Protein AF-A0A7S3TZ63-F1 (afdb_monomer_lite)

pLDDT: mean 71.82, std 14.72, range [42.94, 93.88]

Radius of gyration: 25.89 Å; chains: 1; bounding box: 34×30×101 Å

Organism: NCBI:txid141414

Secondary structure (DSSP, 8-state):
--PPP---SSSSS-----------S-HHHHHHHHHHHHHHHHHHHHIIIIIHHHHHT-SSHHHHHHHHHHHHHHHHHHHHHHHHHTTTHHHHHHHTS------HHHHTT-TTHHHHHHHHHHHHHHHHHHHHHHHHHHHT-

Structure (mmCIF, N/CA/C/O backbone):
data_AF-A0A7S3TZ63-F1
#
_entry.id   AF-A0A7S3TZ63-F1
#
loop_
_atom_site.group_PDB
_atom_site.id
_atom_site.type_symbol
_atom_site.label_atom_id
_atom_site.label_alt_id
_atom_site.label_comp_id
_atom_site.label_asym_id
_atom_site.label_entity_id
_atom_site.label_seq_id
_atom_site.pdbx_PDB_ins_code
_atom_site.Cartn_x
_atom_site.Cartn_y
_atom_site.Cartn_z
_atom_site.occupancy
_atom_site.B_iso_or_equiv
_atom_site.auth_seq_id
_atom_site.auth_comp_id
_atom_site.auth_asym_id
_atom_site.auth_atom_id
_atom_site.pdbx_PDB_model_num
ATOM 1 N N . ASN A 1 1 ? 2.589 0.311 -75.181 1.00 44.84 1 ASN A N 1
ATOM 2 C CA . ASN A 1 1 ? 2.314 1.638 -74.600 1.00 44.84 1 ASN A CA 1
ATOM 3 C C . ASN A 1 1 ? 1.253 1.502 -73.541 1.00 44.84 1 ASN A C 1
ATOM 5 O O . ASN A 1 1 ? 0.077 1.649 -73.825 1.00 44.84 1 ASN A O 1
ATOM 9 N N . SER A 1 2 ? 1.694 1.105 -72.355 1.00 42.94 2 SER A N 1
ATOM 10 C CA . SER A 1 2 ? 0.916 1.103 -71.124 1.00 42.94 2 SER A CA 1
ATOM 11 C C . SER A 1 2 ? 1.170 2.440 -70.432 1.00 42.94 2 SER A C 1
ATOM 13 O O . SER A 1 2 ? 2.308 2.724 -70.061 1.00 42.94 2 SER A O 1
ATOM 15 N N . GLU A 1 3 ? 0.130 3.264 -70.350 1.00 49.78 3 GLU A N 1
ATOM 16 C CA . GLU A 1 3 ? 0.092 4.500 -69.568 1.00 49.78 3 GLU A CA 1
ATOM 17 C C . GLU A 1 3 ? 0.334 4.181 -68.089 1.00 49.78 3 GLU A C 1
ATOM 19 O O . GLU A 1 3 ? -0.315 3.310 -67.510 1.00 49.78 3 GLU A O 1
ATOM 24 N N . GLN A 1 4 ? 1.320 4.857 -67.511 1.00 53.06 4 GLN A N 1
ATOM 25 C CA . GLN A 1 4 ? 1.762 4.717 -66.131 1.00 53.06 4 GLN A CA 1
ATOM 26 C C . GLN A 1 4 ? 1.151 5.875 -65.327 1.00 53.06 4 GLN A C 1
ATOM 28 O O . GLN A 1 4 ? 1.391 7.035 -65.660 1.00 53.06 4 GLN A O 1
ATOM 33 N N . SER A 1 5 ? 0.317 5.550 -64.330 1.00 54.44 5 SER A N 1
ATOM 34 C CA . SER A 1 5 ? -0.363 6.522 -63.452 1.00 54.44 5 SER A CA 1
ATOM 35 C C . SER A 1 5 ? 0.648 7.201 -62.515 1.00 54.44 5 SER A C 1
ATOM 37 O O . SER A 1 5 ? 1.484 6.490 -61.950 1.00 54.44 5 SER A O 1
ATOM 39 N N . PRO A 1 6 ? 0.605 8.533 -62.332 1.00 55.66 6 PRO A N 1
ATOM 40 C CA . PRO A 1 6 ? 1.582 9.279 -61.546 1.00 55.66 6 PRO A CA 1
ATOM 41 C C . PRO A 1 6 ? 1.055 9.611 -60.139 1.00 55.66 6 PRO A C 1
ATOM 43 O O . PRO A 1 6 ? 0.849 10.779 -59.838 1.00 55.66 6 PRO A O 1
ATOM 46 N N . ASP A 1 7 ? 0.838 8.614 -59.271 1.00 54.06 7 ASP A N 1
ATOM 47 C CA . ASP A 1 7 ? 0.220 8.864 -57.951 1.00 54.06 7 ASP A CA 1
ATOM 48 C C . ASP A 1 7 ? 0.905 8.161 -56.756 1.00 54.06 7 ASP A C 1
ATOM 50 O O . ASP A 1 7 ? 0.305 8.061 -55.691 1.00 54.06 7 ASP A O 1
ATOM 54 N N . ASP A 1 8 ? 2.163 7.716 -56.885 1.00 54.62 8 ASP A N 1
ATOM 55 C CA . ASP A 1 8 ? 2.883 6.981 -55.818 1.00 54.62 8 ASP A CA 1
ATOM 56 C C . ASP A 1 8 ? 4.168 7.682 -55.321 1.00 54.62 8 ASP A C 1
ATOM 58 O O . ASP A 1 8 ? 5.096 7.043 -54.828 1.00 54.62 8 ASP A O 1
ATOM 62 N N . GLU A 1 9 ? 4.247 9.013 -55.401 1.00 52.88 9 GLU A N 1
ATOM 63 C CA . GLU A 1 9 ? 5.352 9.784 -54.809 1.00 52.88 9 GLU A CA 1
ATOM 64 C C . GLU A 1 9 ? 4.826 10.840 -53.835 1.00 52.88 9 GLU A C 1
ATOM 66 O O . GLU A 1 9 ? 4.603 11.994 -54.191 1.00 52.88 9 GLU A O 1
ATOM 71 N N . GLY A 1 10 ? 4.614 10.458 -52.573 1.00 48.88 10 GLY A N 1
ATOM 72 C CA . GLY A 1 10 ? 4.256 11.467 -51.572 1.00 48.88 10 GLY A CA 1
ATOM 73 C C . GLY A 1 10 ? 3.917 11.013 -50.160 1.00 48.88 10 GLY A C 1
ATOM 74 O O . GLY A 1 10 ? 3.511 11.852 -49.364 1.00 48.88 10 GLY A O 1
ATOM 75 N N . PHE A 1 11 ? 4.064 9.733 -49.806 1.00 47.78 11 PHE A N 1
ATOM 76 C CA . PHE A 1 11 ? 3.739 9.272 -48.449 1.00 47.78 11 PHE A CA 1
ATOM 77 C C . PHE A 1 11 ? 4.788 8.305 -47.893 1.00 47.78 11 PHE A C 1
ATOM 79 O O . PHE A 1 11 ? 4.487 7.233 -47.381 1.00 47.78 11 PHE A O 1
ATOM 86 N N . GLY A 1 12 ? 6.061 8.663 -48.042 1.00 49.62 12 GLY A N 1
ATOM 87 C CA . GLY A 1 12 ? 7.155 7.787 -47.639 1.00 49.62 12 GLY A CA 1
ATOM 88 C C . GLY A 1 12 ? 8.487 8.502 -47.493 1.00 49.62 12 GLY A C 1
ATOM 89 O O . GLY A 1 12 ? 9.437 8.108 -48.152 1.00 49.62 12 GLY A O 1
ATOM 90 N N . ALA A 1 13 ? 8.584 9.542 -46.661 1.00 46.31 13 ALA A N 1
ATOM 91 C CA . ALA A 1 13 ? 9.898 10.104 -46.314 1.00 46.31 13 ALA A CA 1
ATOM 92 C C . ALA A 1 13 ? 9.963 10.877 -44.985 1.00 46.31 13 ALA A C 1
ATOM 94 O O . ALA A 1 13 ? 10.922 11.605 -44.764 1.00 46.31 13 ALA A O 1
ATOM 95 N N . GLU A 1 14 ? 9.007 10.707 -44.071 1.00 48.25 14 GLU A N 1
ATOM 96 C CA . GLU A 1 14 ? 9.183 11.189 -42.695 1.00 48.25 14 GLU A CA 1
ATOM 97 C C . GLU A 1 14 ? 8.785 10.097 -41.707 1.00 48.25 14 GLU A C 1
ATOM 99 O O . GLU A 1 14 ? 7.941 10.247 -40.827 1.00 48.25 14 GLU A O 1
ATOM 104 N N . TYR A 1 15 ? 9.431 8.943 -41.872 1.00 51.66 15 TYR A N 1
ATOM 105 C CA . TYR A 1 15 ? 9.613 8.010 -40.774 1.00 51.66 15 TYR A CA 1
ATOM 106 C C . TYR A 1 15 ? 10.530 8.715 -39.777 1.00 51.66 15 TYR A C 1
ATOM 108 O O . TYR A 1 15 ? 11.748 8.532 -39.787 1.00 51.66 15 TYR A O 1
ATOM 116 N N . MET A 1 16 ? 9.936 9.571 -38.937 1.00 49.28 16 MET A N 1
ATOM 117 C CA . MET A 1 16 ? 10.509 9.889 -37.639 1.00 49.28 16 MET A CA 1
ATOM 118 C C . MET A 1 16 ? 11.029 8.569 -37.090 1.00 49.28 16 MET A C 1
ATOM 120 O O . MET A 1 16 ? 10.301 7.574 -37.073 1.00 49.28 16 MET A O 1
ATOM 124 N N . SER A 1 17 ? 12.304 8.543 -36.721 1.00 49.09 17 SER A N 1
ATOM 125 C CA . SER A 1 17 ? 12.919 7.445 -35.997 1.00 49.09 17 SER A CA 1
ATOM 126 C C . SER A 1 17 ? 12.195 7.307 -34.659 1.00 49.09 17 SER A C 1
ATOM 128 O O . SER A 1 17 ? 12.658 7.787 -33.625 1.00 49.09 17 SER A O 1
ATOM 130 N N . VAL A 1 18 ? 11.004 6.718 -34.688 1.00 50.44 18 VAL A N 1
ATOM 131 C CA . VAL A 1 18 ? 10.269 6.309 -33.510 1.00 50.44 18 VAL A CA 1
ATOM 132 C C . VAL A 1 18 ? 11.091 5.156 -32.984 1.00 50.44 18 VAL A C 1
ATOM 134 O O . VAL A 1 18 ? 11.079 4.050 -33.526 1.00 50.44 18 VAL A O 1
ATOM 137 N N . ASN A 1 19 ? 11.922 5.474 -31.994 1.00 52.88 19 ASN A N 1
ATOM 138 C CA . ASN A 1 19 ? 12.652 4.482 -31.238 1.00 52.88 19 ASN A CA 1
ATOM 139 C C . ASN A 1 19 ? 11.628 3.446 -30.795 1.00 52.88 19 ASN A C 1
ATOM 141 O O . ASN A 1 19 ? 10.726 3.757 -30.015 1.00 52.88 19 ASN A O 1
ATOM 145 N N . LYS A 1 20 ? 11.761 2.229 -31.334 1.00 46.53 20 LYS A N 1
ATOM 146 C CA . LYS A 1 20 ? 11.023 1.064 -30.865 1.00 46.53 20 LYS A CA 1
ATOM 147 C C . LYS A 1 20 ? 11.088 1.097 -29.348 1.00 46.53 20 LYS A C 1
ATOM 149 O O . LYS A 1 20 ? 12.179 1.298 -28.808 1.00 46.53 20 LYS A O 1
ATOM 154 N N . VAL A 1 21 ? 9.948 0.924 -28.682 1.00 49.28 21 VAL A N 1
ATOM 155 C CA . VAL A 1 21 ? 9.877 0.864 -27.222 1.00 49.28 21 VAL A CA 1
ATOM 156 C C . VAL A 1 21 ? 10.601 -0.412 -26.779 1.00 49.28 21 VAL A C 1
ATOM 158 O O . VAL A 1 21 ? 10.005 -1.432 -26.452 1.00 49.28 21 VAL A O 1
ATOM 161 N N . VAL A 1 22 ? 11.935 -0.397 -26.819 1.00 49.84 22 VAL A N 1
ATOM 162 C CA . VAL A 1 22 ? 12.744 -1.234 -25.951 1.00 49.84 22 VAL A CA 1
ATOM 163 C C . VAL A 1 22 ? 12.291 -0.773 -24.587 1.00 49.84 22 VAL A C 1
ATOM 165 O O . VAL A 1 22 ? 12.415 0.412 -24.294 1.00 49.84 22 VAL A O 1
ATOM 168 N N . THR A 1 23 ? 11.642 -1.656 -23.834 1.00 53.31 23 THR A N 1
ATOM 169 C CA . THR A 1 23 ? 11.188 -1.406 -22.469 1.00 53.31 23 THR A CA 1
ATOM 170 C C . THR A 1 23 ? 12.323 -0.724 -21.710 1.00 53.31 23 THR A C 1
ATOM 172 O O . THR A 1 23 ? 13.237 -1.393 -21.241 1.00 53.31 23 THR A O 1
ATOM 175 N N . GLY A 1 24 ? 12.310 0.612 -21.678 1.00 55.12 24 GLY A N 1
ATOM 176 C CA . GLY A 1 24 ? 13.414 1.416 -21.152 1.00 55.12 24 GLY A CA 1
ATOM 177 C C . GLY A 1 24 ? 13.488 1.333 -19.637 1.00 55.12 24 GLY A C 1
ATOM 178 O O . GLY A 1 24 ? 14.451 1.785 -19.038 1.00 55.12 24 GLY A O 1
ATOM 179 N N . MET A 1 25 ? 12.467 0.722 -19.038 1.00 61.81 25 MET A N 1
ATOM 180 C CA . MET A 1 25 ? 12.441 0.351 -17.645 1.00 61.81 25 MET A CA 1
ATOM 181 C C . MET A 1 25 ? 13.161 -0.984 -17.478 1.00 61.81 25 MET A C 1
ATOM 183 O O . MET A 1 25 ? 12.698 -2.037 -17.937 1.00 61.81 25 MET A O 1
ATOM 187 N N . THR A 1 26 ? 14.305 -0.921 -16.813 1.00 73.38 26 THR A N 1
ATOM 188 C CA . THR A 1 26 ? 15.113 -2.084 -16.466 1.00 73.38 26 THR A CA 1
ATOM 189 C C . THR A 1 26 ? 14.256 -3.068 -15.653 1.00 73.38 26 THR A C 1
ATOM 191 O O . THR A 1 26 ? 13.433 -2.652 -14.838 1.00 73.38 26 THR A O 1
ATOM 194 N N . VAL A 1 27 ? 14.411 -4.388 -15.831 1.00 72.62 27 VAL A N 1
ATOM 195 C CA . VAL A 1 27 ? 13.609 -5.390 -15.081 1.00 72.62 27 VAL A CA 1
ATOM 196 C C . VAL A 1 27 ? 13.698 -5.168 -13.563 1.00 72.62 27 VAL A C 1
ATOM 198 O O . VAL A 1 27 ? 12.710 -5.337 -12.853 1.00 72.62 27 VAL A O 1
ATOM 201 N N . SER A 1 28 ? 14.852 -4.706 -13.075 1.00 68.25 28 SER A N 1
ATOM 202 C CA . SER A 1 28 ? 15.064 -4.306 -11.681 1.00 68.25 28 SER A CA 1
ATOM 203 C C . SER A 1 28 ? 14.140 -3.175 -11.225 1.00 68.25 28 SER A C 1
ATOM 205 O O . SER A 1 28 ? 13.620 -3.226 -10.116 1.00 68.25 28 SER A O 1
ATOM 207 N N . GLU A 1 29 ? 13.898 -2.177 -12.072 1.00 70.19 29 GLU A N 1
ATOM 208 C CA . GLU A 1 29 ? 13.019 -1.044 -11.766 1.00 70.19 29 GLU A CA 1
ATOM 209 C C . GLU A 1 29 ? 11.555 -1.465 -11.745 1.00 70.19 29 GLU A C 1
ATOM 211 O O . GLU A 1 29 ? 10.817 -1.047 -10.858 1.00 70.19 29 GLU A O 1
ATOM 216 N N . ARG A 1 30 ? 11.148 -2.355 -12.660 1.00 71.31 30 ARG A N 1
ATOM 217 C CA . ARG A 1 30 ? 9.803 -2.950 -12.633 1.00 71.31 30 ARG A CA 1
ATOM 218 C C . ARG A 1 30 ? 9.562 -3.719 -11.340 1.00 71.31 30 ARG A C 1
ATOM 220 O O . ARG A 1 30 ? 8.533 -3.531 -10.700 1.00 71.31 30 ARG A O 1
ATOM 227 N N . ILE A 1 31 ? 10.517 -4.556 -10.935 1.00 75.00 31 ILE A N 1
ATOM 228 C CA . ILE A 1 31 ? 10.423 -5.323 -9.686 1.00 75.00 31 ILE A CA 1
ATOM 229 C C . ILE A 1 31 ? 10.368 -4.382 -8.478 1.00 75.00 31 ILE A C 1
ATOM 231 O O . ILE A 1 31 ? 9.568 -4.607 -7.576 1.00 75.00 31 ILE A O 1
ATOM 235 N N . LEU A 1 32 ? 11.169 -3.314 -8.470 1.00 77.38 32 LEU A N 1
ATOM 236 C CA . LEU A 1 32 ? 11.171 -2.329 -7.390 1.00 77.38 32 LEU A CA 1
ATOM 237 C C . LEU A 1 32 ? 9.831 -1.580 -7.316 1.00 77.38 32 LEU A C 1
ATOM 239 O O . LEU A 1 32 ? 9.258 -1.472 -6.234 1.00 77.38 32 LEU A O 1
ATOM 243 N N . ALA A 1 33 ? 9.293 -1.133 -8.453 1.00 72.50 33 ALA A N 1
ATOM 244 C CA . ALA A 1 33 ? 7.997 -0.461 -8.526 1.00 72.50 33 ALA A CA 1
ATOM 245 C C . ALA A 1 33 ? 6.853 -1.363 -8.039 1.00 72.50 33 ALA A C 1
ATOM 247 O O . ALA A 1 33 ? 6.056 -0.947 -7.197 1.00 72.50 33 ALA A O 1
ATOM 248 N N . TYR A 1 34 ? 6.803 -2.619 -8.499 1.00 77.44 34 TYR A N 1
ATOM 249 C CA . TYR A 1 34 ? 5.815 -3.583 -8.012 1.00 77.44 34 TYR A CA 1
ATOM 250 C C . TYR A 1 34 ? 6.015 -3.916 -6.532 1.00 77.44 34 TYR A C 1
ATOM 252 O O . TYR A 1 34 ? 5.036 -4.015 -5.802 1.00 77.44 34 TYR A O 1
ATOM 260 N N . GLY A 1 35 ? 7.258 -4.035 -6.063 1.00 76.06 35 GLY A N 1
ATOM 261 C CA . GLY A 1 35 ? 7.565 -4.275 -4.654 1.00 76.06 35 GLY A CA 1
ATOM 262 C C . GLY A 1 35 ? 7.081 -3.147 -3.742 1.00 76.06 35 GLY A C 1
ATOM 263 O O . GLY A 1 35 ? 6.489 -3.420 -2.701 1.00 76.06 35 GLY A O 1
ATOM 264 N N . LEU A 1 36 ? 7.268 -1.887 -4.148 1.00 77.88 36 LEU A N 1
ATOM 265 C CA . LEU A 1 36 ? 6.767 -0.724 -3.408 1.00 77.88 36 LEU A CA 1
ATOM 266 C C . LEU A 1 36 ? 5.237 -0.669 -3.383 1.00 77.88 36 LEU A C 1
ATOM 268 O O . LEU A 1 36 ? 4.659 -0.420 -2.325 1.00 77.88 36 LEU A O 1
ATOM 272 N N . LEU A 1 37 ? 4.587 -0.945 -4.518 1.00 75.62 37 LEU A N 1
ATOM 273 C CA . LEU A 1 37 ? 3.127 -1.023 -4.600 1.00 75.62 37 LEU A CA 1
ATOM 274 C C . LEU A 1 37 ? 2.573 -2.125 -3.696 1.00 75.62 37 LEU A C 1
ATOM 276 O O . LEU A 1 37 ? 1.707 -1.862 -2.868 1.00 75.62 37 LEU A O 1
ATOM 280 N N . ILE A 1 38 ? 3.119 -3.339 -3.803 1.00 77.69 38 ILE A N 1
ATOM 281 C CA . ILE A 1 38 ? 2.710 -4.483 -2.983 1.00 77.69 38 ILE A CA 1
ATOM 282 C C . ILE A 1 38 ? 2.937 -4.185 -1.500 1.00 77.69 38 ILE A C 1
ATOM 284 O O . ILE A 1 38 ? 2.062 -4.467 -0.688 1.00 77.69 38 ILE A O 1
ATOM 288 N N . GLY A 1 39 ? 4.076 -3.587 -1.137 1.00 79.44 39 GLY A N 1
ATOM 289 C CA . GLY A 1 39 ? 4.377 -3.211 0.242 1.00 79.44 39 GLY A CA 1
ATOM 290 C C . GLY A 1 39 ? 3.369 -2.212 0.814 1.00 79.44 39 GLY A C 1
ATOM 291 O O . GLY A 1 39 ? 2.855 -2.432 1.911 1.00 79.44 39 GLY A O 1
ATOM 292 N N . LYS A 1 40 ? 3.031 -1.156 0.061 1.00 80.69 40 LYS A N 1
ATOM 293 C CA . LYS A 1 40 ? 2.019 -0.171 0.477 1.00 80.69 40 LYS A CA 1
ATOM 294 C C . LYS A 1 40 ? 0.644 -0.820 0.635 1.00 80.69 40 LYS A C 1
ATOM 296 O O . LYS A 1 40 ? 0.039 -0.705 1.698 1.00 80.69 40 LYS A O 1
ATOM 301 N N . SER A 1 41 ? 0.195 -1.574 -0.369 1.00 78.81 41 SER A N 1
ATOM 302 C CA . SER A 1 41 ? -1.093 -2.271 -0.316 1.00 78.81 41 SER A CA 1
ATOM 303 C C . SER A 1 41 ? -1.158 -3.288 0.824 1.00 78.81 41 SER A C 1
ATOM 305 O O . SER A 1 41 ? -2.191 -3.421 1.469 1.00 78.81 41 SER A O 1
ATOM 307 N N . PHE A 1 42 ? -0.061 -3.987 1.121 1.00 81.38 42 PHE A N 1
ATOM 308 C CA . PHE A 1 42 ? -0.009 -4.949 2.219 1.00 81.38 42 PHE A CA 1
ATOM 309 C C . PHE A 1 42 ? -0.212 -4.283 3.584 1.00 81.38 42 PHE A C 1
ATOM 311 O O . PHE A 1 42 ? -0.978 -4.791 4.405 1.00 81.38 42 PHE A O 1
ATOM 318 N N . VAL A 1 43 ? 0.440 -3.141 3.826 1.00 82.06 43 VAL A N 1
ATOM 319 C CA . VAL A 1 43 ? 0.275 -2.384 5.076 1.00 82.06 43 VAL A CA 1
ATOM 320 C C . VAL A 1 43 ? -1.156 -1.872 5.206 1.00 82.06 43 VAL A C 1
ATOM 322 O O . VAL A 1 43 ? -1.768 -2.083 6.249 1.00 82.06 43 VAL A O 1
ATOM 325 N N . GLU A 1 44 ? -1.716 -1.282 4.148 1.00 84.06 44 GLU A N 1
ATOM 326 C CA . GLU A 1 44 ? -3.097 -0.780 4.138 1.00 84.06 44 GLU A CA 1
ATOM 327 C C . GLU A 1 44 ? -4.116 -1.894 4.406 1.00 84.06 44 GLU A C 1
ATOM 329 O O . GLU A 1 44 ? -5.001 -1.738 5.244 1.00 84.06 44 GLU A O 1
ATOM 334 N N . VAL A 1 45 ? -3.957 -3.053 3.763 1.00 82.50 45 VAL A N 1
ATOM 335 C CA . VAL A 1 45 ? -4.831 -4.216 3.966 1.00 82.50 45 VAL A CA 1
ATOM 336 C C . VAL A 1 45 ? -4.699 -4.783 5.381 1.00 82.50 45 VAL A C 1
ATOM 338 O O . VAL A 1 45 ? -5.702 -5.133 6.004 1.00 82.50 45 VAL A O 1
ATOM 341 N N . THR A 1 46 ? -3.477 -4.852 5.911 1.00 82.88 46 THR A N 1
ATOM 342 C CA . THR A 1 46 ? -3.220 -5.313 7.283 1.00 82.88 46 THR A CA 1
ATOM 343 C C . THR A 1 46 ? -3.882 -4.380 8.292 1.00 82.88 46 THR A C 1
ATOM 345 O O . THR A 1 46 ? -4.556 -4.847 9.208 1.00 82.88 46 THR A O 1
ATOM 348 N N . LEU A 1 47 ? -3.744 -3.067 8.105 1.00 84.94 47 LEU A N 1
ATOM 349 C CA . LEU A 1 47 ? -4.386 -2.069 8.955 1.00 84.94 47 LEU A CA 1
ATOM 350 C C . LEU A 1 47 ? -5.901 -2.116 8.853 1.00 84.94 47 LEU A C 1
ATOM 352 O O . LEU A 1 47 ? -6.583 -2.019 9.868 1.00 84.94 47 LEU A O 1
ATOM 356 N N . LEU A 1 48 ? -6.433 -2.307 7.649 1.00 84.44 48 LEU A N 1
ATOM 357 C CA . LEU A 1 48 ? -7.865 -2.436 7.455 1.00 84.44 48 LEU A CA 1
ATOM 358 C C . LEU A 1 48 ? -8.392 -3.680 8.169 1.00 84.44 48 LEU A C 1
ATOM 360 O O . LEU A 1 48 ? -9.416 -3.584 8.831 1.00 84.44 48 LEU A O 1
ATOM 364 N N . TYR A 1 49 ? -7.690 -4.815 8.117 1.00 82.81 49 TYR A N 1
ATOM 365 C CA . TYR A 1 49 ? -8.112 -6.038 8.802 1.00 82.81 49 TYR A CA 1
ATOM 366 C C . TYR A 1 49 ? -7.963 -5.956 10.326 1.00 82.81 49 TYR A C 1
ATOM 368 O O . TYR A 1 49 ? -8.940 -6.083 11.058 1.00 82.81 49 TYR A O 1
ATOM 376 N N . TYR A 1 50 ? -6.750 -5.734 10.830 1.00 85.50 50 TYR A N 1
ATOM 377 C CA . TYR A 1 50 ? -6.504 -5.738 12.274 1.00 85.50 50 TYR A CA 1
ATOM 378 C C . TYR A 1 50 ? -7.065 -4.499 12.957 1.00 85.50 50 TYR A C 1
ATOM 380 O O . TYR A 1 50 ? -7.562 -4.577 14.076 1.00 85.50 50 TYR A O 1
ATOM 388 N N . GLY A 1 51 ? -6.999 -3.356 12.285 1.00 85.31 51 GLY A N 1
ATOM 389 C CA . GLY A 1 51 ? -7.456 -2.098 12.839 1.00 85.31 51 GLY A CA 1
ATOM 390 C C . GLY A 1 51 ? -8.978 -2.016 12.941 1.00 85.31 51 GLY A C 1
ATOM 391 O O . GLY A 1 51 ? -9.489 -1.556 13.961 1.00 85.31 51 GLY A O 1
ATOM 392 N N . SER A 1 52 ? -9.720 -2.528 11.952 1.00 84.38 52 SER A N 1
ATOM 393 C CA . SER A 1 52 ? -11.181 -2.604 12.074 1.00 84.38 52 SER A CA 1
ATOM 394 C C . SER A 1 52 ? -11.606 -3.554 13.198 1.00 84.38 52 SER A C 1
ATOM 396 O O . SER A 1 52 ? -12.501 -3.204 13.967 1.00 84.38 52 SER A O 1
ATOM 398 N N . ALA A 1 53 ? -10.931 -4.701 13.361 1.00 84.25 53 ALA A N 1
ATOM 399 C CA . ALA A 1 53 ? -11.188 -5.609 14.482 1.00 84.25 53 ALA A CA 1
ATOM 400 C C . ALA A 1 53 ? -10.925 -4.904 15.821 1.00 84.25 53 ALA A C 1
ATOM 402 O O . ALA A 1 53 ? -11.738 -4.962 16.739 1.00 84.25 53 ALA A O 1
ATOM 403 N N . TYR A 1 54 ? -9.811 -4.177 15.911 1.00 85.00 54 TYR A N 1
ATOM 404 C CA . TYR A 1 54 ? -9.397 -3.470 17.119 1.00 85.00 54 TYR A CA 1
ATOM 405 C C . TYR A 1 54 ? -10.369 -2.356 17.552 1.00 85.00 54 TYR A C 1
ATOM 407 O O . TYR A 1 54 ? -10.580 -2.155 18.747 1.00 85.00 54 TYR A O 1
ATOM 415 N N . ILE A 1 55 ? -10.999 -1.652 16.605 1.00 87.19 55 ILE A N 1
ATOM 416 C CA . ILE A 1 55 ? -12.065 -0.684 16.916 1.00 87.19 55 ILE A CA 1
ATOM 417 C C . ILE A 1 55 ? -13.334 -1.409 17.385 1.00 87.19 55 ILE A C 1
ATOM 419 O O . ILE A 1 55 ? -13.981 -0.964 18.330 1.00 87.19 55 ILE A O 1
ATOM 423 N N . MET A 1 56 ? -13.696 -2.518 16.737 1.00 83.06 56 MET A N 1
ATOM 424 C CA . MET A 1 56 ? -14.962 -3.214 16.984 1.00 83.06 56 MET A CA 1
ATOM 425 C C . MET A 1 56 ? -15.013 -3.934 18.340 1.00 83.06 56 MET A C 1
ATOM 427 O O . MET A 1 56 ? -16.083 -4.026 18.931 1.00 83.06 56 MET A O 1
ATOM 431 N N . PHE A 1 57 ? -13.872 -4.409 18.849 1.00 85.62 57 PHE A N 1
ATOM 432 C CA . PHE A 1 57 ? -13.763 -5.054 20.166 1.00 85.62 57 PHE A CA 1
ATOM 433 C C . PHE A 1 57 ? -13.609 -4.067 21.341 1.00 85.62 57 PHE A C 1
ATOM 435 O O . PHE A 1 57 ? -13.255 -4.476 22.444 1.00 85.62 57 PHE A O 1
ATOM 442 N N . ALA A 1 58 ? -13.834 -2.766 21.138 1.00 90.56 58 ALA A N 1
ATOM 443 C CA . ALA A 1 58 ? -13.769 -1.796 22.225 1.00 90.56 58 ALA A CA 1
ATOM 444 C C . ALA A 1 58 ? -15.003 -1.902 23.143 1.00 90.56 58 ALA A C 1
ATOM 446 O O . ALA A 1 58 ? -16.126 -1.659 22.713 1.00 90.56 58 ALA A O 1
ATOM 447 N N . ASP A 1 59 ? -14.782 -2.209 24.426 1.00 91.25 59 ASP A N 1
ATOM 448 C CA . ASP A 1 59 ? -15.859 -2.377 25.420 1.00 91.25 59 ASP A CA 1
ATOM 449 C C . ASP A 1 59 ? -16.550 -1.061 25.829 1.00 91.25 59 ASP A C 1
ATOM 451 O O . ASP A 1 59 ? -17.639 -1.078 26.405 1.00 91.25 59 ASP A O 1
ATOM 455 N N . THR A 1 60 ? -15.914 0.090 25.582 1.00 93.88 60 THR A N 1
ATOM 456 C CA . THR A 1 60 ? -16.422 1.416 25.968 1.00 93.88 60 THR A CA 1
ATOM 457 C C . THR A 1 60 ? -16.283 2.422 24.829 1.00 93.88 60 THR A C 1
ATOM 459 O O . THR A 1 60 ? -15.343 2.353 24.034 1.00 93.88 60 THR A O 1
ATOM 462 N N . ASP A 1 61 ? -17.184 3.407 24.790 1.00 92.38 61 ASP A N 1
ATOM 463 C CA . ASP A 1 61 ? -17.175 4.472 23.776 1.00 92.38 61 ASP A CA 1
ATOM 464 C C . ASP A 1 61 ? -15.868 5.283 23.787 1.00 92.38 61 ASP A C 1
ATOM 466 O O . ASP A 1 61 ? -15.359 5.683 22.740 1.00 92.38 61 ASP A O 1
ATOM 470 N N . GLU A 1 62 ? -15.286 5.495 24.971 1.00 92.19 62 GLU A N 1
ATOM 471 C CA . GLU A 1 62 ? -14.001 6.181 25.120 1.00 92.19 62 GLU A CA 1
ATOM 472 C C . GLU A 1 62 ? -12.869 5.385 24.460 1.00 92.19 62 GLU A C 1
ATOM 474 O O . GLU A 1 62 ? -12.102 5.943 23.674 1.00 92.19 62 GLU A O 1
ATOM 479 N N . ASN A 1 63 ? -12.815 4.069 24.698 1.00 89.94 63 ASN A N 1
ATOM 480 C CA . ASN A 1 63 ? -11.828 3.187 24.076 1.00 89.94 63 ASN A CA 1
ATOM 481 C C . ASN A 1 63 ? -12.022 3.102 22.559 1.00 89.94 63 ASN A C 1
ATOM 483 O O . ASN A 1 63 ? -11.040 3.037 21.824 1.00 89.94 63 ASN A O 1
ATOM 487 N N . LEU A 1 64 ? -13.267 3.150 22.078 1.00 90.44 64 LEU A N 1
ATOM 488 C CA . LEU A 1 64 ? -13.571 3.147 20.649 1.00 90.44 64 LEU A CA 1
ATOM 489 C C . LEU A 1 64 ? -12.973 4.376 19.954 1.00 90.44 64 LEU A C 1
ATOM 491 O O . LEU A 1 64 ? -12.305 4.246 18.926 1.00 90.44 64 LEU A O 1
ATOM 495 N N . ILE A 1 65 ? -13.150 5.562 20.544 1.00 92.69 65 ILE A N 1
ATOM 496 C CA . ILE A 1 65 ? -12.570 6.808 20.027 1.00 92.69 65 ILE A CA 1
ATOM 497 C C . ILE A 1 65 ? -11.040 6.754 20.092 1.00 92.69 65 ILE A C 1
ATOM 499 O O . ILE A 1 65 ? -10.370 7.096 19.117 1.00 92.69 65 ILE A O 1
ATOM 503 N N . LEU A 1 66 ? -10.475 6.290 21.209 1.00 91.31 66 LEU A N 1
ATOM 504 C CA . LEU A 1 66 ? -9.024 6.219 21.407 1.00 91.31 66 LEU A CA 1
ATOM 505 C C . LEU A 1 66 ? -8.358 5.262 20.407 1.00 91.31 66 LEU A C 1
ATOM 507 O O . LEU A 1 66 ? -7.327 5.592 19.817 1.00 91.31 66 LEU A O 1
ATOM 511 N N . ASN A 1 67 ? -8.990 4.117 20.147 1.00 90.12 67 ASN A N 1
ATOM 512 C CA . ASN A 1 67 ? -8.536 3.134 19.169 1.00 90.12 67 ASN A CA 1
ATOM 513 C C . ASN A 1 67 ? -8.638 3.668 17.735 1.00 90.12 67 ASN A C 1
ATOM 515 O O . ASN A 1 67 ? -7.712 3.474 16.947 1.00 90.12 67 ASN A O 1
ATOM 519 N N . ALA A 1 68 ? -9.717 4.383 17.400 1.00 90.44 68 ALA A N 1
ATOM 520 C CA . ALA A 1 68 ? -9.872 5.005 16.087 1.00 90.44 68 ALA A CA 1
ATOM 521 C C . ALA A 1 68 ? -8.803 6.079 15.824 1.00 90.44 68 ALA A C 1
ATOM 523 O O . ALA A 1 68 ? -8.207 6.106 14.746 1.00 90.44 68 ALA A O 1
ATOM 524 N N . VAL A 1 69 ? -8.507 6.921 16.819 1.00 93.44 69 VAL A N 1
ATOM 525 C CA . VAL A 1 69 ? -7.456 7.947 16.718 1.00 93.44 69 VAL A CA 1
ATOM 526 C C . VAL A 1 69 ? -6.069 7.311 16.605 1.00 93.44 69 VAL A C 1
ATOM 528 O O . VAL A 1 69 ? -5.262 7.745 15.783 1.00 93.44 69 VAL A O 1
ATOM 531 N N . ALA A 1 70 ? -5.789 6.256 17.376 1.00 91.94 70 ALA A N 1
ATOM 532 C CA . ALA A 1 70 ? -4.526 5.529 17.278 1.00 91.94 70 ALA A CA 1
ATOM 533 C C . ALA A 1 70 ? -4.331 4.915 15.882 1.00 91.94 70 ALA A C 1
ATOM 535 O O . ALA A 1 70 ? -3.255 5.029 15.301 1.00 91.94 70 ALA A O 1
ATOM 536 N N . LEU A 1 71 ? -5.379 4.315 15.317 1.00 89.88 71 LEU A N 1
ATOM 537 C CA . LEU A 1 71 ? -5.346 3.731 13.978 1.00 89.88 71 LEU A CA 1
ATOM 538 C C . LEU A 1 71 ? -5.088 4.804 12.913 1.00 89.88 71 LEU A C 1
ATOM 540 O O . LEU A 1 71 ? -4.218 4.621 12.064 1.00 89.88 71 LEU A O 1
ATOM 544 N N . PHE A 1 72 ? -5.772 5.947 13.007 1.00 91.69 72 PHE A N 1
ATOM 545 C CA . PHE A 1 72 ? -5.538 7.093 12.129 1.00 91.69 72 PHE A CA 1
ATOM 546 C C . PHE A 1 72 ? -4.077 7.568 12.179 1.00 91.69 72 PHE A C 1
ATOM 548 O O . PHE A 1 72 ? -3.447 7.751 11.141 1.00 91.69 72 PHE A O 1
ATOM 555 N N . PHE A 1 73 ? -3.498 7.670 13.377 1.00 93.19 73 PHE A N 1
ATOM 556 C CA . PHE A 1 73 ? -2.097 8.054 13.546 1.00 93.19 73 PHE A CA 1
ATOM 557 C C . PHE A 1 73 ? -1.121 7.057 12.901 1.00 93.19 73 PHE A C 1
ATOM 559 O O . PHE A 1 73 ? -0.130 7.455 12.288 1.00 93.19 73 PHE A O 1
ATOM 566 N N . VAL A 1 74 ? -1.404 5.753 12.987 1.00 90.31 74 VAL A N 1
ATOM 567 C CA . VAL A 1 74 ? -0.581 4.729 12.326 1.00 90.31 74 VAL A CA 1
ATOM 568 C C . VAL A 1 74 ? -0.660 4.851 10.800 1.00 90.31 74 VAL A C 1
ATOM 570 O O 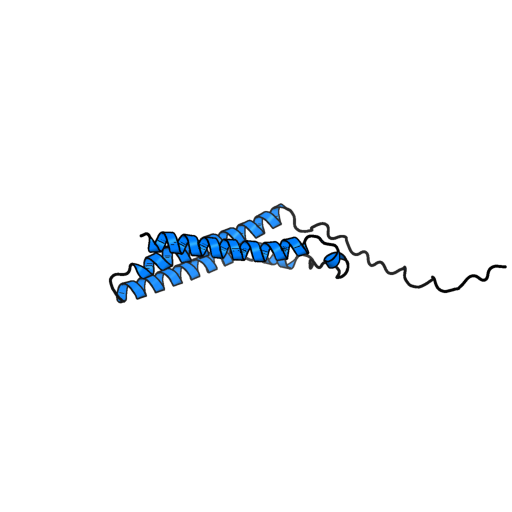. VAL A 1 74 ? 0.370 4.703 10.141 1.00 90.31 74 VAL A O 1
ATOM 573 N N . VAL A 1 75 ? -1.836 5.157 10.234 1.00 90.06 75 VAL A N 1
ATOM 574 C CA . VAL A 1 75 ? -1.985 5.420 8.789 1.00 90.06 75 VAL A CA 1
ATOM 575 C C . VAL A 1 75 ? -1.118 6.600 8.365 1.00 90.06 75 VAL A C 1
ATOM 577 O O . VAL A 1 75 ? -0.358 6.480 7.405 1.00 90.06 75 VAL A O 1
ATOM 580 N N . GLU A 1 76 ? -1.165 7.710 9.105 1.00 92.56 76 GLU A N 1
ATOM 581 C CA . GLU A 1 76 ? -0.340 8.879 8.791 1.00 92.56 76 GLU A CA 1
ATOM 582 C C . GLU A 1 76 ? 1.157 8.545 8.836 1.00 92.56 76 GLU A C 1
ATOM 584 O O . GLU A 1 76 ? 1.896 8.886 7.911 1.00 92.56 76 GLU A O 1
ATOM 589 N N . ILE A 1 77 ? 1.621 7.821 9.863 1.00 90.50 77 ILE A N 1
ATOM 590 C CA . ILE A 1 77 ? 3.020 7.372 9.942 1.00 90.50 77 ILE A CA 1
ATOM 591 C C . ILE A 1 77 ? 3.388 6.493 8.744 1.00 90.50 77 ILE A C 1
ATOM 593 O O . ILE A 1 77 ? 4.477 6.653 8.186 1.00 90.50 77 ILE A O 1
ATOM 597 N N . ALA A 1 78 ? 2.513 5.570 8.342 1.00 86.12 78 ALA A N 1
ATOM 598 C CA . ALA A 1 78 ? 2.758 4.703 7.196 1.00 86.12 78 ALA A CA 1
ATOM 599 C C . ALA A 1 78 ? 2.916 5.512 5.898 1.00 86.12 78 ALA A C 1
ATOM 601 O O . ALA A 1 78 ? 3.844 5.252 5.128 1.00 86.12 78 ALA A O 1
ATOM 602 N N . ASP A 1 79 ? 2.086 6.534 5.683 1.00 87.19 79 ASP A N 1
ATOM 603 C CA . ASP A 1 79 ? 2.200 7.427 4.526 1.00 87.19 79 ASP A CA 1
ATOM 604 C C . ASP A 1 79 ? 3.464 8.296 4.573 1.00 87.19 79 ASP A C 1
ATOM 606 O O . ASP A 1 79 ? 4.135 8.470 3.548 1.00 87.19 79 ASP A O 1
ATOM 610 N N . TYR A 1 80 ? 3.865 8.782 5.752 1.00 89.06 80 TYR A N 1
ATOM 611 C CA . TYR A 1 80 ? 5.137 9.492 5.913 1.00 89.06 80 TYR A CA 1
ATOM 612 C C . TYR A 1 80 ? 6.337 8.592 5.619 1.00 89.06 80 TYR A C 1
ATOM 614 O O . TYR A 1 80 ? 7.260 9.009 4.918 1.00 89.06 80 TYR A O 1
ATOM 622 N N . LEU A 1 81 ? 6.326 7.352 6.113 1.00 84.81 81 LEU A N 1
ATOM 623 C CA . LEU A 1 81 ? 7.371 6.367 5.839 1.00 84.81 81 LEU A CA 1
ATOM 624 C C . LEU A 1 81 ? 7.424 6.015 4.356 1.00 84.81 81 LEU A C 1
ATOM 626 O O . LEU A 1 81 ? 8.511 5.979 3.782 1.00 84.81 81 LEU A O 1
ATOM 630 N N . TYR A 1 82 ? 6.272 5.810 3.716 1.00 82.00 82 TYR A N 1
ATOM 631 C CA . TYR A 1 82 ? 6.210 5.567 2.281 1.00 82.00 82 TYR A CA 1
ATOM 632 C C . TYR A 1 82 ? 6.815 6.737 1.511 1.00 82.00 82 TYR A C 1
ATOM 634 O O . TYR A 1 82 ? 7.703 6.521 0.691 1.00 82.00 82 TYR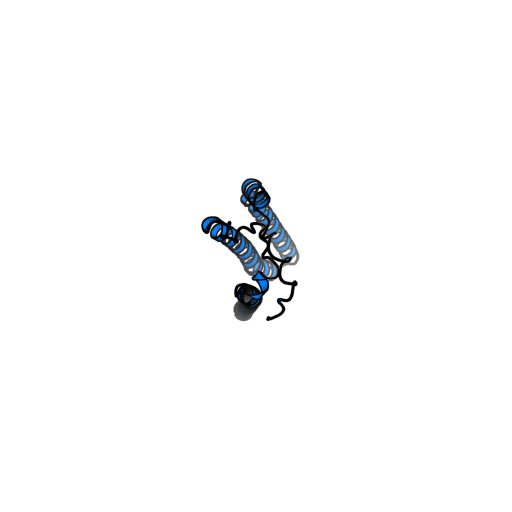 A O 1
ATOM 642 N N . THR A 1 83 ? 6.411 7.968 1.828 1.00 83.00 83 THR A N 1
ATOM 643 C CA . THR A 1 83 ? 6.935 9.200 1.215 1.00 83.00 83 THR A CA 1
ATOM 644 C C . THR A 1 83 ? 8.439 9.360 1.452 1.00 83.00 83 THR A C 1
ATOM 646 O O . THR A 1 83 ? 9.172 9.801 0.568 1.00 83.00 83 THR A O 1
ATOM 649 N N . PHE A 1 84 ? 8.931 8.965 2.628 1.00 83.31 84 PHE A N 1
ATOM 650 C CA . PHE A 1 84 ? 10.355 8.969 2.951 1.00 83.31 84 PHE A CA 1
ATOM 651 C C . PHE A 1 84 ? 11.140 7.927 2.141 1.00 83.31 84 PHE A C 1
ATOM 653 O O . PHE A 1 84 ? 12.214 8.234 1.626 1.00 83.31 84 PHE A O 1
ATOM 660 N N . VAL A 1 85 ? 10.602 6.716 1.982 1.00 78.06 85 VAL A N 1
ATOM 661 C CA . VAL A 1 85 ? 11.220 5.639 1.191 1.00 78.06 85 VAL A CA 1
ATOM 662 C C . VAL A 1 85 ? 11.166 5.946 -0.310 1.00 78.06 85 VAL A C 1
ATOM 664 O O . VAL A 1 85 ? 12.128 5.677 -1.026 1.00 78.06 85 VAL A O 1
ATOM 667 N N . THR A 1 86 ? 10.085 6.563 -0.793 1.00 75.56 86 THR A N 1
ATOM 668 C CA . THR A 1 86 ? 9.932 6.993 -2.199 1.00 75.56 86 THR A CA 1
ATOM 669 C C . THR A 1 86 ? 10.564 8.356 -2.510 1.00 75.56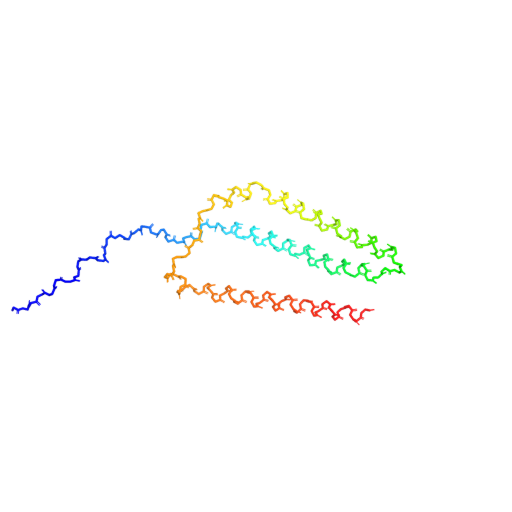 86 THR A C 1
ATOM 671 O O . THR A 1 86 ? 10.454 8.846 -3.635 1.00 75.56 86 THR A O 1
ATOM 674 N N . ASN A 1 87 ? 11.268 8.968 -1.554 1.00 73.56 87 ASN A N 1
ATOM 675 C CA . ASN A 1 87 ? 11.807 10.324 -1.656 1.00 73.56 87 ASN A CA 1
ATOM 676 C C . ASN A 1 87 ? 12.771 10.519 -2.851 1.00 73.56 87 ASN A C 1
ATOM 678 O O . ASN A 1 87 ? 13.360 9.565 -3.362 1.00 73.56 87 ASN A O 1
ATOM 682 N N . ARG A 1 88 ? 12.899 11.796 -3.257 1.00 59.91 88 ARG A N 1
ATOM 683 C CA . ARG A 1 88 ? 13.643 12.492 -4.334 1.00 59.91 88 ARG A CA 1
ATOM 684 C C . ARG A 1 88 ? 14.447 11.677 -5.333 1.00 59.91 88 ARG A C 1
ATOM 686 O O . ARG A 1 88 ? 14.394 12.026 -6.498 1.00 59.91 88 ARG A O 1
ATOM 693 N N . SER A 1 89 ? 15.184 10.649 -4.940 1.00 61.03 89 SER A N 1
ATOM 694 C CA . SER A 1 89 ? 15.916 9.785 -5.865 1.00 61.03 89 SER A CA 1
ATOM 695 C C . SER A 1 89 ? 14.973 9.032 -6.799 1.00 61.03 89 SER A C 1
ATOM 697 O O . SER A 1 89 ? 15.184 9.071 -8.003 1.00 61.03 89 SER A O 1
ATOM 699 N N . VAL A 1 90 ? 13.898 8.420 -6.284 1.00 68.00 90 VAL A N 1
ATOM 700 C CA . VAL A 1 90 ? 12.923 7.702 -7.131 1.00 68.00 90 VAL A CA 1
ATOM 701 C C . VAL A 1 90 ? 12.126 8.690 -7.976 1.00 68.00 90 VAL A C 1
ATOM 703 O O . VAL A 1 90 ? 11.928 8.471 -9.163 1.00 68.00 90 VAL A O 1
ATOM 706 N N . MET A 1 91 ? 11.731 9.820 -7.389 1.00 65.81 91 MET A N 1
ATOM 707 C CA . MET A 1 91 ? 10.968 10.861 -8.079 1.00 65.81 91 MET A CA 1
ATOM 708 C C . MET A 1 91 ? 11.796 11.590 -9.152 1.00 65.81 91 MET A C 1
ATOM 710 O O . MET A 1 91 ? 11.279 11.862 -10.228 1.00 65.81 91 MET A O 1
ATOM 714 N N . ALA A 1 92 ? 13.088 11.837 -8.901 1.00 69.31 92 ALA A N 1
ATOM 715 C CA . ALA A 1 92 ? 14.036 12.367 -9.884 1.00 69.31 92 ALA A CA 1
ATOM 716 C C . ALA A 1 92 ? 14.339 11.345 -10.984 1.00 69.31 92 ALA A C 1
ATOM 718 O O . ALA A 1 92 ? 14.568 11.719 -12.132 1.00 69.31 92 ALA A O 1
ATOM 719 N N . TYR A 1 93 ? 14.336 10.052 -10.655 1.00 66.94 93 TYR A N 1
ATOM 720 C CA . TYR A 1 93 ? 14.475 8.994 -11.650 1.00 66.94 93 TYR A CA 1
ATOM 721 C C . TYR A 1 93 ? 13.225 8.901 -12.532 1.00 66.94 93 TYR A C 1
ATOM 723 O O . TYR A 1 93 ? 13.335 8.901 -13.753 1.00 66.94 93 TYR A O 1
ATOM 731 N N . LEU A 1 94 ? 12.034 8.934 -11.925 1.00 63.81 94 LEU A N 1
ATOM 732 C CA . LEU A 1 94 ? 10.743 8.967 -12.618 1.00 63.81 94 LEU A CA 1
ATOM 733 C C . LEU A 1 94 ? 10.590 10.214 -13.496 1.00 63.81 94 LEU A C 1
ATOM 735 O O . LEU A 1 94 ? 10.099 10.103 -14.613 1.00 63.81 94 LEU A O 1
ATOM 739 N N . SER A 1 95 ? 11.045 11.388 -13.045 1.00 66.44 95 SER A N 1
ATOM 740 C CA . SER A 1 95 ? 10.985 12.617 -13.850 1.00 66.44 95 SER A CA 1
ATOM 741 C C . SER A 1 95 ? 11.961 12.626 -15.027 1.00 66.44 95 SER A C 1
ATOM 743 O O . SER A 1 95 ? 11.778 13.405 -15.956 1.00 66.44 95 SER A O 1
ATOM 745 N N . ASN A 1 96 ? 13.002 11.789 -14.979 1.00 69.06 96 ASN A N 1
ATOM 746 C CA . ASN A 1 96 ? 13.940 11.589 -16.083 1.00 69.06 96 ASN A CA 1
ATOM 747 C C . ASN A 1 96 ? 13.556 10.403 -16.979 1.00 69.06 96 ASN A C 1
ATOM 749 O O . ASN A 1 96 ? 14.242 10.157 -17.973 1.00 69.06 96 ASN A O 1
ATOM 753 N N . MET A 1 97 ? 12.482 9.666 -16.666 1.00 58.22 97 MET A N 1
ATOM 754 C CA . MET A 1 97 ? 12.002 8.637 -17.581 1.00 58.22 97 MET A CA 1
ATOM 755 C C . MET A 1 97 ? 11.396 9.305 -18.820 1.00 58.22 97 MET A C 1
ATOM 757 O O . MET A 1 97 ? 10.555 10.200 -18.688 1.00 58.22 97 MET A O 1
ATOM 761 N N . PRO A 1 98 ? 11.794 8.883 -20.034 1.00 61.50 98 PRO A N 1
ATOM 762 C CA . PRO A 1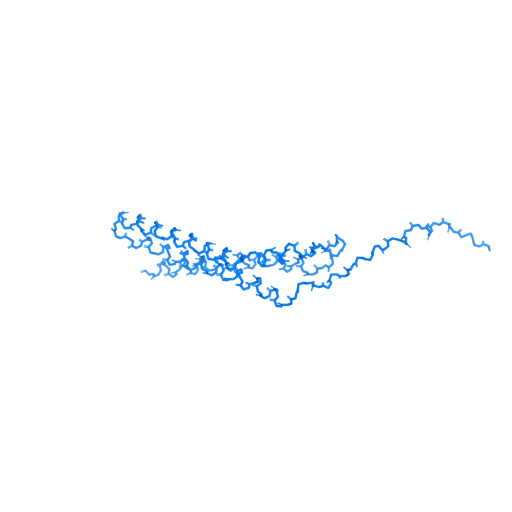 98 ? 11.137 9.338 -21.250 1.00 61.50 98 PRO A CA 1
ATOM 763 C C . PRO A 1 98 ? 9.649 8.984 -21.171 1.00 61.50 98 PRO A C 1
ATOM 765 O O . PRO A 1 98 ? 9.297 7.911 -20.678 1.00 61.50 98 PRO A O 1
ATOM 768 N N . GLN A 1 99 ? 8.775 9.881 -21.640 1.00 52.91 99 GLN A N 1
ATOM 769 C CA . GLN A 1 99 ? 7.335 9.625 -21.687 1.00 52.91 99 GLN A CA 1
ATOM 770 C C . GLN A 1 99 ? 7.083 8.343 -22.483 1.00 52.91 99 GLN A C 1
ATOM 772 O O . GLN A 1 99 ? 7.265 8.296 -23.699 1.00 52.91 99 GLN A O 1
ATOM 777 N N . VAL A 1 100 ? 6.708 7.282 -21.772 1.00 53.97 100 VAL A N 1
ATOM 778 C CA . VAL A 1 100 ? 6.421 5.983 -22.367 1.00 53.97 100 VAL A CA 1
ATOM 779 C C . VAL A 1 100 ? 5.007 6.062 -22.929 1.00 53.97 100 VAL A C 1
ATOM 781 O O . VAL A 1 100 ? 4.029 5.922 -22.202 1.00 53.97 100 VAL A O 1
ATOM 784 N N . GLY A 1 101 ? 4.903 6.354 -24.221 1.00 52.19 101 GLY A N 1
ATOM 785 C CA . GLY A 1 101 ? 3.655 6.313 -24.972 1.00 52.19 101 GLY A CA 1
ATOM 786 C C . GLY A 1 101 ? 3.786 5.318 -26.114 1.00 52.19 101 GLY A C 1
ATOM 787 O O . GLY A 1 101 ? 4.746 5.373 -26.878 1.00 52.19 101 GLY A O 1
ATOM 788 N N . LEU A 1 102 ? 2.825 4.406 -26.231 1.00 52.91 102 LEU A N 1
ATOM 789 C CA . LEU A 1 102 ? 2.630 3.648 -27.462 1.00 52.91 102 LEU A CA 1
ATOM 790 C C . LEU A 1 102 ? 2.030 4.595 -28.502 1.00 52.91 102 LEU A C 1
ATOM 792 O O . LEU A 1 102 ? 1.116 5.366 -28.198 1.00 52.91 102 LEU A O 1
ATOM 796 N N . THR A 1 103 ? 2.513 4.532 -29.740 1.00 57.38 103 THR A N 1
ATOM 797 C CA . THR A 1 103 ? 1.781 5.163 -30.838 1.00 57.38 103 THR A CA 1
ATOM 798 C C . THR A 1 103 ? 0.403 4.500 -30.955 1.00 57.38 103 THR A C 1
ATOM 800 O O . THR A 1 103 ? 0.261 3.298 -30.729 1.00 57.38 103 THR A O 1
ATOM 803 N N . VAL A 1 104 ? -0.638 5.270 -31.297 1.00 58.38 104 VAL A N 1
ATOM 804 C CA . VAL A 1 104 ? -2.038 4.785 -31.377 1.00 58.38 104 VAL A CA 1
ATOM 805 C C . VAL A 1 104 ? -2.173 3.547 -32.286 1.00 58.38 104 VAL A C 1
ATOM 807 O O . VAL A 1 104 ? -3.058 2.718 -32.088 1.00 58.38 104 VAL A O 1
ATOM 810 N N . ALA A 1 105 ? -1.258 3.389 -33.247 1.00 55.78 105 ALA A N 1
ATOM 811 C CA . ALA A 1 105 ? -1.178 2.237 -34.138 1.00 55.78 105 ALA A CA 1
ATOM 812 C C . ALA A 1 105 ? -0.667 0.949 -33.453 1.00 55.78 105 ALA A C 1
ATOM 814 O O . ALA A 1 105 ? -1.172 -0.125 -33.764 1.00 55.78 105 ALA A O 1
ATOM 815 N N . GLU A 1 106 ?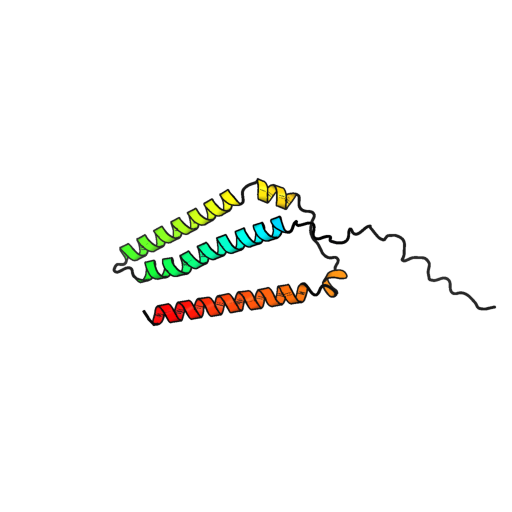 0.269 1.035 -32.499 1.00 56.44 106 GLU A N 1
ATOM 816 C CA . GLU A 1 106 ? 0.815 -0.129 -31.774 1.00 56.44 106 GLU A CA 1
ATOM 817 C C . GLU A 1 106 ? -0.066 -0.570 -30.596 1.00 56.44 106 GLU A C 1
ATOM 819 O O . GLU A 1 106 ? -0.091 -1.756 -30.271 1.00 56.44 106 G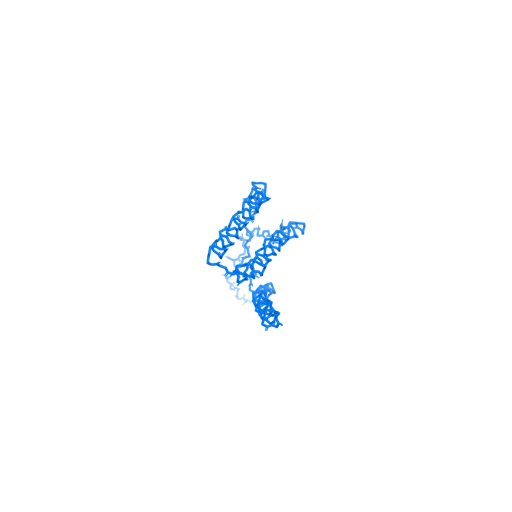LU A O 1
ATOM 824 N N . VAL A 1 107 ? -0.845 0.335 -29.983 1.00 56.62 107 VAL A N 1
ATOM 825 C CA . VAL A 1 107 ? -1.832 -0.029 -28.937 1.00 56.62 107 VAL A CA 1
ATOM 826 C C . VAL A 1 107 ? -2.845 -1.045 -29.469 1.00 56.62 107 VAL A C 1
ATOM 828 O O . VAL A 1 107 ? -3.259 -1.945 -28.746 1.00 56.62 107 VAL A O 1
ATOM 831 N N . LYS A 1 108 ? -3.206 -0.936 -30.753 1.00 55.28 108 LYS A N 1
ATOM 832 C CA . LYS A 1 108 ? -4.198 -1.802 -31.397 1.00 55.28 108 LYS A CA 1
ATOM 833 C C . LYS A 1 108 ? -3.704 -3.238 -31.637 1.00 55.28 108 LYS A C 1
ATOM 835 O O . LYS A 1 108 ? -4.535 -4.129 -31.767 1.00 55.28 108 LYS A O 1
ATOM 840 N N . ASP A 1 109 ? -2.388 -3.455 -31.683 1.00 59.16 109 ASP A N 1
ATOM 841 C CA . ASP A 1 109 ? -1.762 -4.769 -31.936 1.00 59.16 109 ASP A CA 1
ATOM 842 C C . ASP A 1 109 ? -1.073 -5.347 -30.680 1.00 59.16 109 ASP A C 1
ATOM 844 O O . ASP A 1 109 ? -0.651 -6.505 -30.620 1.00 59.16 109 ASP A O 1
ATOM 848 N N . SER A 1 110 ? -0.979 -4.543 -29.620 1.00 54.12 110 SER A N 1
ATOM 849 C CA . SER A 1 110 ? -0.374 -4.947 -28.360 1.00 54.12 110 SER A CA 1
ATOM 850 C C . SER A 1 110 ? -1.368 -5.749 -27.525 1.00 54.12 110 SER A C 1
ATOM 852 O O . SER A 1 110 ? -2.181 -5.200 -26.789 1.00 54.12 110 SER A O 1
ATOM 854 N N . ARG A 1 111 ? -1.183 -7.072 -27.519 1.00 53.94 111 ARG A N 1
ATOM 855 C CA . ARG A 1 111 ? -1.771 -8.070 -26.594 1.00 53.94 111 ARG A CA 1
ATOM 856 C C . ARG A 1 111 ? -1.594 -7.750 -25.086 1.00 53.94 111 ARG A C 1
ATOM 858 O O . ARG A 1 111 ? -1.998 -8.524 -24.225 1.00 53.94 111 ARG A O 1
ATOM 865 N N . MET A 1 112 ? -0.945 -6.629 -24.771 1.00 48.78 112 MET A N 1
ATOM 866 C CA . MET A 1 112 ? -0.806 -6.026 -23.447 1.00 48.78 112 MET A CA 1
ATOM 867 C C . MET A 1 112 ? -2.077 -5.295 -22.988 1.00 48.78 112 MET A C 1
ATOM 869 O O . MET A 1 112 ? -2.304 -5.256 -21.786 1.00 48.78 112 MET A O 1
ATOM 873 N N . GLY A 1 113 ? -2.921 -4.793 -23.903 1.00 55.47 113 GLY A N 1
ATOM 874 C CA . GLY A 1 113 ? -4.206 -4.170 -23.546 1.00 55.47 113 GLY A CA 1
ATOM 875 C C . GLY A 1 113 ? -5.172 -5.155 -22.880 1.00 55.47 113 GLY A C 1
ATOM 876 O O . GLY A 1 113 ? -5.708 -4.866 -21.816 1.00 55.47 113 GLY A O 1
ATOM 877 N N . ASP A 1 114 ? -5.281 -6.370 -23.428 1.00 62.22 114 ASP A N 1
ATOM 878 C CA . ASP A 1 114 ? -6.098 -7.442 -22.837 1.00 62.22 114 ASP A CA 1
ATOM 879 C C . ASP A 1 114 ? -5.601 -7.857 -21.446 1.00 62.22 114 ASP A C 1
ATOM 881 O O . ASP A 1 114 ? -6.382 -8.279 -20.594 1.00 62.22 114 ASP A O 1
ATOM 885 N N . LEU A 1 115 ? -4.287 -7.768 -21.213 1.00 63.03 115 LEU A N 1
ATOM 886 C CA . LEU A 1 115 ? -3.676 -8.164 -19.949 1.00 63.03 115 LEU A CA 1
ATOM 887 C C . LEU A 1 115 ? -3.911 -7.118 -18.855 1.00 63.03 115 LEU A C 1
ATOM 889 O O . LEU A 1 115 ? -4.064 -7.496 -17.698 1.00 63.03 115 LEU A O 1
ATOM 893 N N . ASP A 1 116 ? -3.963 -5.837 -19.220 1.00 63.44 116 ASP A N 1
ATOM 894 C CA . ASP A 1 116 ? -4.237 -4.732 -18.297 1.00 63.44 116 ASP A CA 1
ATOM 895 C C . ASP A 1 116 ? -5.730 -4.684 -17.919 1.00 63.44 116 ASP A C 1
ATOM 897 O O . ASP A 1 116 ? -6.072 -4.596 -16.737 1.00 63.44 116 ASP A O 1
ATOM 901 N N . ASP A 1 117 ? -6.624 -4.901 -18.892 1.00 72.81 117 ASP A N 1
ATOM 902 C CA . ASP A 1 117 ? -8.063 -5.078 -18.637 1.00 72.81 117 ASP A CA 1
ATOM 903 C C . ASP A 1 117 ? -8.332 -6.321 -17.769 1.00 72.81 117 ASP A C 1
ATOM 905 O O . ASP A 1 117 ? -9.094 -6.274 -16.796 1.00 72.81 117 ASP A O 1
ATOM 909 N N . ALA A 1 118 ? -7.657 -7.441 -18.054 1.00 76.44 118 ALA A N 1
ATOM 910 C CA . ALA A 1 118 ? -7.747 -8.640 -17.227 1.00 76.44 118 ALA A CA 1
ATOM 911 C C . ALA A 1 118 ? -7.154 -8.428 -15.828 1.00 76.44 118 ALA A C 1
ATOM 913 O O . ALA A 1 118 ? -7.660 -9.002 -14.865 1.00 76.44 118 ALA A O 1
ATOM 914 N N . TRP A 1 119 ? -6.112 -7.605 -15.685 1.00 76.19 119 TRP A N 1
ATOM 915 C CA . TRP A 1 119 ? -5.498 -7.293 -14.395 1.00 76.19 119 TRP A CA 1
ATOM 916 C C . TRP A 1 119 ? -6.416 -6.451 -13.506 1.00 76.19 119 TRP A C 1
ATOM 918 O O . TRP A 1 119 ? -6.518 -6.726 -12.308 1.00 76.19 119 TRP A O 1
ATOM 928 N N . MET A 1 120 ? -7.152 -5.486 -14.066 1.00 75.88 120 MET A N 1
ATOM 929 C CA . MET A 1 120 ? -8.185 -4.753 -13.321 1.00 75.88 120 MET A CA 1
ATOM 930 C C . MET A 1 120 ? -9.305 -5.683 -12.835 1.00 75.88 120 MET A C 1
ATOM 932 O O . MET A 1 120 ? -9.714 -5.615 -11.674 1.00 75.88 120 MET A O 1
ATOM 936 N N . LEU A 1 121 ? -9.759 -6.611 -13.682 1.00 80.50 121 LEU A N 1
ATOM 937 C CA . LEU A 1 121 ? -10.780 -7.592 -13.302 1.00 80.50 121 LEU A CA 1
ATOM 938 C C . LEU A 1 121 ? -10.263 -8.594 -12.263 1.00 80.50 121 LEU A C 1
ATOM 940 O O . LEU A 1 121 ? -10.957 -8.897 -11.292 1.00 80.50 121 LEU A O 1
ATOM 944 N N . LEU A 1 122 ? -9.037 -9.088 -12.438 1.00 80.12 122 LEU A N 1
ATOM 945 C CA . LEU A 1 122 ? -8.397 -10.031 -11.526 1.00 80.12 122 LEU A CA 1
ATOM 946 C C . LEU A 1 122 ? -8.138 -9.387 -10.162 1.00 80.12 122 LEU A C 1
ATOM 948 O O . LEU A 1 122 ? -8.445 -9.994 -9.141 1.00 80.12 122 LEU A O 1
ATOM 952 N N . SER A 1 123 ? -7.605 -8.164 -10.130 1.00 77.69 123 SER A N 1
ATOM 953 C CA . SER A 1 123 ? -7.360 -7.436 -8.880 1.00 77.69 123 SER A CA 1
ATOM 954 C C . SER A 1 123 ? -8.665 -7.123 -8.148 1.00 77.69 123 SER A C 1
ATOM 956 O O . SER A 1 123 ? -8.747 -7.371 -6.947 1.00 77.69 123 SER A O 1
ATOM 958 N N . GLY A 1 124 ? -9.714 -6.693 -8.857 1.00 79.06 124 GLY A N 1
ATOM 959 C CA . GLY A 1 124 ? -11.046 -6.505 -8.277 1.00 79.06 124 GLY A CA 1
ATOM 960 C C . GLY A 1 124 ? -11.644 -7.805 -7.726 1.00 79.06 124 GLY A C 1
ATOM 961 O O . GLY A 1 124 ? -12.168 -7.823 -6.612 1.00 79.06 124 GLY A O 1
ATOM 962 N N . PHE A 1 125 ? -11.512 -8.915 -8.459 1.00 84.44 125 PHE A N 1
ATOM 963 C CA . PHE A 1 125 ? -11.961 -10.233 -8.007 1.00 84.44 125 PHE A CA 1
ATOM 964 C C . PHE A 1 125 ? -11.185 -10.717 -6.779 1.00 84.44 125 PHE A C 1
ATOM 966 O O . PHE A 1 125 ? -11.791 -11.176 -5.814 1.00 84.44 125 PHE A O 1
ATOM 973 N N . LEU A 1 126 ? -9.857 -10.582 -6.776 1.00 79.50 126 LEU A N 1
ATOM 974 C CA . LEU A 1 126 ? -9.019 -10.934 -5.632 1.00 79.50 126 LEU A CA 1
ATOM 975 C C . LEU A 1 126 ? -9.374 -10.096 -4.407 1.00 79.50 126 LEU A C 1
ATOM 977 O O . LEU A 1 126 ? -9.494 -10.652 -3.319 1.00 79.50 126 LEU A O 1
ATOM 981 N N . LEU A 1 127 ? -9.607 -8.793 -4.582 1.00 80.25 127 LEU A N 1
ATOM 982 C CA . LEU A 1 127 ? -10.056 -7.914 -3.507 1.00 80.25 127 LEU A CA 1
ATOM 983 C C . LEU A 1 127 ? -11.411 -8.373 -2.952 1.00 80.25 127 LEU A C 1
ATOM 985 O O . LEU A 1 127 ? -11.573 -8.458 -1.740 1.00 80.25 127 LEU A O 1
ATOM 989 N N . ALA A 1 128 ? -12.365 -8.723 -3.819 1.00 79.19 128 ALA A N 1
ATOM 990 C CA . ALA A 1 128 ? -13.686 -9.209 -3.420 1.00 79.19 128 ALA A CA 1
ATOM 991 C C . ALA A 1 128 ? -13.636 -10.577 -2.715 1.00 79.19 128 ALA A C 1
ATOM 993 O O . ALA A 1 128 ? -14.324 -10.797 -1.720 1.00 79.19 128 ALA A O 1
ATOM 994 N N . VAL A 1 129 ? -12.810 -11.508 -3.199 1.00 85.25 129 VAL A N 1
ATOM 995 C CA . VAL A 1 129 ? -12.591 -12.807 -2.545 1.00 85.25 129 VAL A CA 1
ATOM 996 C C . VAL A 1 129 ? -11.926 -12.608 -1.192 1.00 85.25 129 VAL A C 1
ATOM 998 O O . VAL A 1 129 ? -12.324 -13.240 -0.216 1.00 85.25 129 VAL A O 1
ATOM 1001 N N . PHE A 1 130 ? -10.939 -11.719 -1.122 1.00 81.75 130 PHE A N 1
ATOM 1002 C CA . PHE A 1 130 ? -10.244 -11.405 0.112 1.00 81.75 130 PHE A CA 1
ATOM 1003 C C . PHE A 1 130 ? -11.202 -10.787 1.134 1.00 81.75 130 PHE A C 1
ATOM 1005 O O . PHE A 1 130 ? -11.317 -11.313 2.235 1.00 81.75 130 PHE A O 1
ATOM 1012 N N . THR A 1 131 ? -11.982 -9.765 0.769 1.00 77.44 131 THR A N 1
ATOM 1013 C CA . THR A 1 131 ? -12.984 -9.168 1.670 1.00 77.44 131 THR A CA 1
ATOM 1014 C C . THR A 1 131 ? -14.053 -10.173 2.099 1.00 77.44 131 THR A C 1
ATOM 1016 O O . THR A 1 131 ? -14.405 -10.210 3.277 1.00 77.44 131 THR A O 1
ATOM 1019 N N . ALA A 1 132 ? -14.519 -11.048 1.203 1.00 83.38 132 ALA A N 1
ATOM 1020 C CA . ALA A 1 132 ? -15.461 -12.113 1.549 1.00 83.38 132 ALA A CA 1
ATOM 1021 C C . ALA A 1 132 ? -14.850 -13.161 2.499 1.00 83.38 132 ALA A C 1
ATOM 1023 O O . ALA A 1 132 ? -15.528 -13.644 3.409 1.00 83.38 132 ALA A O 1
ATOM 1024 N N . ALA A 1 133 ? -13.576 -13.517 2.316 1.00 82.19 133 ALA A N 1
ATOM 1025 C CA . ALA A 1 133 ? -12.855 -14.419 3.209 1.00 82.19 133 ALA A CA 1
ATOM 1026 C C . ALA A 1 133 ? -12.653 -13.791 4.594 1.00 82.19 133 ALA A C 1
ATOM 1028 O O . ALA A 1 133 ? -12.877 -14.461 5.603 1.00 82.19 133 ALA A O 1
ATOM 1029 N N . LEU A 1 134 ? -12.306 -12.500 4.650 1.00 75.81 134 LEU A N 1
ATOM 1030 C CA . LEU A 1 134 ? -12.217 -11.760 5.906 1.00 75.81 134 LEU A CA 1
ATOM 1031 C C . LEU A 1 134 ? -13.574 -11.708 6.612 1.00 75.81 134 LEU A C 1
ATOM 1033 O O . LEU A 1 134 ? -13.643 -12.026 7.794 1.00 75.81 134 LEU A O 1
ATOM 1037 N N . TYR A 1 135 ? -14.653 -11.410 5.882 1.00 80.50 135 TYR A N 1
ATOM 1038 C CA . TYR A 1 135 ? -16.012 -11.403 6.425 1.00 80.50 135 TYR A CA 1
ATOM 1039 C C . TYR A 1 135 ? -16.407 -12.763 7.013 1.00 80.50 135 TYR A C 1
ATOM 1041 O O . TYR A 1 135 ? -16.959 -12.828 8.107 1.00 80.50 135 TYR A O 1
ATOM 1049 N N . LYS A 1 136 ? -16.082 -13.871 6.331 1.00 83.62 136 LYS A N 1
ATOM 1050 C CA . LYS A 1 136 ? -16.345 -15.219 6.858 1.00 83.62 136 LYS A CA 1
ATOM 1051 C C . LYS A 1 136 ? -15.541 -15.532 8.115 1.00 83.62 136 LYS A C 1
ATOM 1053 O O . LYS A 1 136 ? -16.109 -16.083 9.050 1.00 83.62 136 LYS A O 1
ATOM 1058 N N . ASN A 1 137 ? -14.250 -15.203 8.133 1.00 80.62 137 ASN A N 1
ATOM 1059 C CA . ASN A 1 137 ? -13.409 -15.407 9.315 1.00 80.62 137 ASN A CA 1
ATOM 1060 C C . ASN A 1 137 ? -13.898 -14.575 10.504 1.00 80.62 137 ASN A C 1
ATOM 1062 O O . ASN A 1 137 ? -13.818 -15.031 11.636 1.00 80.62 137 ASN A O 1
ATOM 1066 N N . TRP A 1 138 ? -14.437 -13.388 10.235 1.00 70.94 138 TRP A N 1
ATOM 1067 C CA . TRP A 1 138 ? -15.017 -12.518 11.248 1.00 70.94 138 TRP A CA 1
ATOM 1068 C C . TRP A 1 138 ? -16.365 -13.003 11.771 1.00 70.94 138 TRP A C 1
ATOM 1070 O O . TRP A 1 138 ? -16.558 -13.028 12.973 1.00 70.94 138 TRP A O 1
ATOM 1080 N N . CYS A 1 139 ? -17.295 -13.414 10.906 1.00 72.12 139 CYS A N 1
ATOM 1081 C CA . CYS A 1 139 ? -18.598 -13.920 11.355 1.00 72.12 139 CYS A CA 1
ATOM 1082 C C . CYS A 1 139 ? -18.531 -15.310 12.007 1.00 72.12 139 CYS A C 1
ATOM 1084 O O . CYS A 1 139 ? -19.520 -15.751 12.587 1.00 72.12 139 CYS A O 1
ATOM 1086 N N . ALA A 1 140 ? -17.416 -16.027 11.853 1.00 64.38 140 ALA A N 1
ATOM 1087 C CA . ALA A 1 140 ? -17.185 -17.313 12.502 1.00 64.38 140 ALA A CA 1
ATOM 1088 C C . ALA A 1 140 ? -16.488 -17.194 13.872 1.00 64.38 140 ALA A C 1
ATOM 1090 O O . ALA A 1 140 ? -16.412 -18.203 14.575 1.00 64.38 140 ALA A O 1
ATOM 1091 N N . ALA A 1 141 ? -15.970 -16.011 14.219 1.00 51.72 141 ALA A N 1
ATOM 1092 C CA . ALA A 1 141 ? -15.379 -15.690 15.518 1.00 51.72 141 ALA A CA 1
ATOM 1093 C C . ALA A 1 141 ? -16.427 -15.061 16.447 1.00 51.72 141 ALA A C 1
ATOM 1095 O O . ALA A 1 141 ? -16.349 -15.341 17.664 1.00 51.72 141 ALA A O 1
#

Sequence (141 aa):
NSEQSPDDEGFGAEYMSVNKVVTGMTVSERILAYGLLIGKSFVEVTLLYYGSAYIMFADTDENLILNAVALFFVVEIADYLYTFVTNRSVMAYLSNMPQVGLTVAEVKDSRMGDLDDAWMLLSGFLLAVFTAALYKNWCAA

Foldseek 3Di:
DDDDDDDPPDDPDPPPPPPDPPVPQDVVNVCVVVVLVCVLVVVVVVLVLVLVVLLVPDPDPVSNVVSVVVSVVVVVVSVVVSCVVCPDVVVVVVVPDDPDDDDPVVVVVDPVVVVVVVVVVVVVVVVVVVVVVSVVVVVVD